Protein AF-A0A7C9E1D2-F1 (afdb_monomer)

Sequence (112 aa):
LTSQRSMG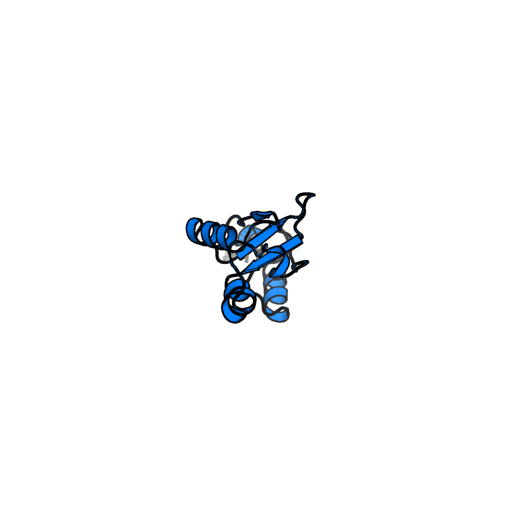LTGERTVKRLRLCRALTVPETTSVYDACRRMAARKADALLLTDSNALLCGILTDKDIATRVVARELNLEETPVSKVMTRNPVFVLSDTPAVEALQKMVQGKFRH

Radius of gyration: 18.61 Å; Cα contacts (8 Å, |Δi|>4): 146; chains: 1; bounding box: 28×26×72 Å

Nearest PDB structures (foldseek):
  2yzi-assembly1_A  TM=9.310E-01  e=6.088E-08  Pyrococcus horikoshii
  3fhm-assembly2_C  TM=8.654E-01  e=1.339E-07  Agrobacterium fabrum str. C58
  3fhm-assembly1_D  TM=8.887E-01  e=3.358E-07  Agrobacterium fabrum str. C58
  1pvm-assembly1_A  TM=9.175E-01  e=1.334E-06  Thermoplasma acidophilum DSM 1728
  1xkf-assembly1_B-2  TM=8.043E-01  e=1.244E-05  Mycobacterium tuberculosis

InterPro domains:
  IPR000644 CBS domain [PF00571] (23-69)
  IPR000644 CBS domain [PF00571] (81-111)
  IPR000644 CBS domain [PS51371] (15-78)
  IPR046342 CBS domain superfamily [G3DSA:3.10.580.10] (10-112)
  IPR046342 CBS domain superfamily [SSF54631] (12-112)
  IPR051462 CBS domain-containing protein [PTHR48108] (13-112)

Mean predicted aligned error: 6.12 Å

Foldseek 3Di:
DDPPPPPPPPPQCFQLNVPDDDAAEDEQQAFQQVVVVVCVVVVHQKYFYAYPVRDGFFMDGPVLCVVVDVVVVHDRRRDGNNNRTDTPDDDDDRRHGVVVVVVCCVVVVHDD

pLDDT: mean 91.5, std 14.79, range [39.41, 98.88]

Organism: Opuntia streptacantha (NCBI:txid393608)

Solvent-accessible surface area (backbone atoms only — not comparable to full-atom values): 6672 Å² total; per-residue (Å²): 137,83,85,76,75,74,79,68,74,80,69,74,59,24,42,63,76,67,73,72,76,84,81,47,72,47,56,33,75,40,26,40,45,59,50,52,52,52,26,62,78,67,76,43,66,54,34,41,21,20,49,98,84,70,43,84,44,27,35,40,38,58,66,38,44,50,66,56,29,61,75,61,71,54,58,42,75,79,39,33,38,65,80,52,38,47,65,70,62,86,81,79,56,56,78,39,48,35,66,58,55,49,49,52,29,63,74,69,73,50,91,122

Structure (mmCIF, N/CA/C/O backbone):
data_AF-A0A7C9E1D2-F1
#
_entry.id   AF-A0A7C9E1D2-F1
#
loop_
_atom_site.group_PDB
_atom_site.id
_atom_site.type_symbol
_atom_site.label_atom_id
_atom_site.label_alt_id
_atom_site.label_comp_id
_atom_site.label_asym_id
_atom_site.label_entity_id
_atom_site.label_seq_id
_atom_site.pdbx_PDB_ins_code
_atom_site.Cartn_x
_atom_site.Cartn_y
_atom_site.Cartn_z
_atom_site.occupancy
_atom_site.B_iso_or_equiv
_atom_site.auth_seq_id
_atom_site.auth_comp_id
_atom_site.auth_asym_id
_atom_site.auth_atom_id
_atom_site.pdbx_PDB_model_num
ATOM 1 N N . LEU A 1 1 ? 12.066 3.070 -56.957 1.00 43.72 1 LEU A N 1
ATOM 2 C CA . LEU A 1 1 ? 12.432 3.996 -55.862 1.00 43.72 1 LEU A CA 1
ATOM 3 C C . LEU A 1 1 ? 11.785 3.475 -54.590 1.00 43.72 1 LEU A C 1
ATOM 5 O O . LEU A 1 1 ? 10.568 3.461 -54.472 1.00 43.72 1 LEU A O 1
ATOM 9 N N . THR A 1 2 ? 12.612 2.863 -53.756 1.00 39.41 2 THR A N 1
ATOM 10 C CA . THR A 1 2 ? 12.270 2.002 -52.622 1.00 39.41 2 THR A CA 1
ATOM 11 C C . THR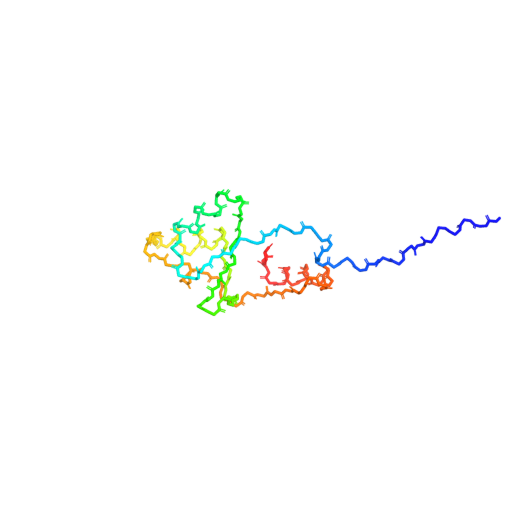 A 1 2 ? 11.561 2.756 -51.501 1.00 39.41 2 THR A C 1
ATOM 13 O O . THR A 1 2 ? 12.056 3.766 -51.010 1.00 39.41 2 THR A O 1
ATOM 16 N N . SER A 1 3 ? 10.423 2.211 -51.067 1.00 49.97 3 SER A N 1
ATOM 17 C CA . SER A 1 3 ? 9.753 2.570 -49.818 1.00 49.97 3 SER A CA 1
ATOM 18 C C . SER A 1 3 ? 10.642 2.162 -48.642 1.00 49.97 3 SER A C 1
ATOM 20 O O . SER A 1 3 ? 10.633 1.013 -48.206 1.00 49.97 3 SER A O 1
ATOM 22 N N . GLN A 1 4 ? 11.437 3.099 -48.130 1.00 45.09 4 GLN A N 1
ATOM 23 C CA . GLN A 1 4 ? 11.981 2.982 -46.785 1.00 45.09 4 GLN A CA 1
ATOM 24 C C . GLN A 1 4 ? 10.898 3.433 -45.808 1.00 45.09 4 GLN A C 1
ATOM 26 O O . GLN A 1 4 ? 10.819 4.594 -45.415 1.00 45.09 4 GLN A O 1
ATOM 31 N N . ARG A 1 5 ? 10.046 2.486 -45.401 1.00 46.09 5 ARG A N 1
ATOM 32 C CA . ARG A 1 5 ? 9.414 2.567 -44.085 1.00 46.09 5 ARG A CA 1
ATOM 33 C C . ARG A 1 5 ? 10.558 2.591 -43.080 1.00 46.09 5 ARG A C 1
ATOM 35 O O . ARG A 1 5 ? 11.208 1.571 -42.864 1.00 46.09 5 ARG A O 1
ATOM 42 N N . SER A 1 6 ? 10.832 3.758 -42.508 1.00 47.16 6 SER A N 1
ATOM 43 C CA . SER A 1 6 ? 11.662 3.846 -41.321 1.00 47.16 6 SER A CA 1
ATOM 44 C C . SER A 1 6 ? 11.011 2.955 -40.265 1.00 47.16 6 SER A C 1
ATOM 46 O O . SER A 1 6 ? 9.927 3.239 -39.753 1.00 47.16 6 SER A O 1
ATOM 48 N N . MET A 1 7 ? 11.644 1.819 -39.971 1.00 49.44 7 MET A N 1
ATOM 49 C CA . MET A 1 7 ? 11.475 1.171 -38.681 1.00 49.44 7 MET A CA 1
ATOM 50 C C . MET A 1 7 ? 11.944 2.205 -37.668 1.00 49.44 7 MET A C 1
ATOM 52 O O . MET A 1 7 ? 13.139 2.340 -37.413 1.00 49.44 7 MET A O 1
ATOM 56 N N . GLY A 1 8 ? 11.006 3.018 -37.181 1.00 43.75 8 GLY A N 1
ATOM 57 C CA . GLY A 1 8 ? 11.251 3.872 -36.040 1.00 43.75 8 GLY A CA 1
ATOM 58 C C . GLY A 1 8 ? 11.831 2.976 -34.964 1.00 43.75 8 GLY A C 1
ATOM 59 O O . GLY A 1 8 ? 11.178 2.015 -34.556 1.00 43.75 8 GLY A O 1
ATOM 60 N N . LEU A 1 9 ? 13.078 3.258 -34.582 1.00 50.50 9 LEU A N 1
ATOM 61 C CA . LEU A 1 9 ? 13.697 2.771 -33.359 1.00 50.50 9 LEU A CA 1
ATOM 62 C C . LEU A 1 9 ? 12.593 2.699 -32.309 1.00 50.50 9 LEU A C 1
ATOM 64 O O . LEU A 1 9 ? 11.971 3.722 -32.016 1.00 50.50 9 LEU A O 1
ATOM 68 N N . THR A 1 10 ? 12.271 1.495 -31.838 1.00 56.56 10 THR A N 1
ATOM 69 C CA . THR A 1 10 ? 11.275 1.263 -30.793 1.00 56.56 10 THR A CA 1
ATOM 70 C C . THR A 1 10 ? 11.739 2.018 -29.558 1.00 56.56 10 THR A C 1
ATOM 72 O O . THR A 1 10 ? 12.489 1.482 -28.750 1.00 56.56 10 THR A O 1
ATOM 75 N N . GLY A 1 11 ? 11.378 3.300 -29.467 1.00 59.44 11 GLY A N 1
ATOM 76 C CA . GLY A 1 11 ? 11.802 4.177 -28.392 1.00 59.44 11 GLY A CA 1
ATOM 77 C C . GLY A 1 11 ? 11.332 3.548 -27.100 1.00 59.44 11 GLY A C 1
ATOM 78 O O . GLY A 1 11 ? 10.122 3.403 -26.906 1.00 59.44 11 GLY A O 1
ATOM 79 N N . GLU A 1 12 ? 12.291 3.122 -26.285 1.00 70.50 12 GLU A N 1
ATOM 80 C CA . GLU A 1 12 ? 12.073 2.286 -25.116 1.00 70.50 12 GLU A CA 1
ATOM 81 C C . GLU A 1 12 ? 10.890 2.830 -24.306 1.00 70.50 12 GLU A C 1
ATOM 83 O O . GLU A 1 12 ? 10.840 4.003 -23.915 1.00 70.50 12 GLU A O 1
ATOM 88 N N . ARG A 1 13 ? 9.832 2.022 -24.177 1.00 90.06 13 ARG A N 1
ATOM 89 C CA . ARG A 1 13 ? 8.620 2.462 -23.488 1.00 90.06 13 ARG A CA 1
ATOM 90 C C . ARG A 1 13 ? 8.933 2.470 -21.999 1.00 90.06 13 ARG A C 1
ATOM 92 O O . ARG A 1 13 ? 9.002 1.411 -21.392 1.00 90.06 13 ARG A O 1
ATOM 99 N N . THR A 1 14 ? 9.128 3.651 -21.424 1.00 95.69 14 THR A N 1
ATOM 100 C CA . THR A 1 14 ? 9.378 3.819 -19.986 1.00 95.69 14 THR A CA 1
ATOM 101 C C . THR A 1 14 ? 8.082 3.817 -19.176 1.00 95.69 14 THR A C 1
ATOM 103 O O . THR A 1 14 ? 6.986 3.988 -19.727 1.00 95.69 14 THR A O 1
ATOM 106 N N . VAL A 1 15 ? 8.198 3.673 -17.854 1.00 95.06 15 VAL A N 1
ATOM 107 C CA . VAL A 1 15 ? 7.070 3.703 -16.905 1.00 95.06 15 VAL A CA 1
ATOM 108 C C . VAL A 1 15 ? 6.218 4.972 -17.063 1.00 95.06 15 VAL A C 1
ATOM 110 O O . VAL A 1 15 ? 4.989 4.897 -17.110 1.00 95.06 15 VAL A O 1
ATOM 113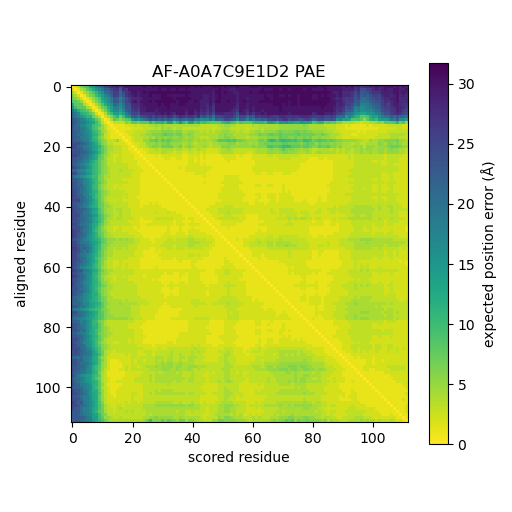 N N . LYS A 1 16 ? 6.837 6.144 -17.267 1.00 93.31 16 LYS A N 1
ATOM 114 C CA . LYS A 1 16 ? 6.136 7.426 -17.487 1.00 93.31 16 LYS A CA 1
ATOM 115 C C . LYS A 1 16 ? 5.180 7.388 -18.686 1.00 93.31 16 LYS A C 1
ATOM 117 O O . LYS A 1 16 ? 4.179 8.102 -18.699 1.00 93.31 16 LYS A O 1
ATOM 122 N N . ARG A 1 17 ? 5.447 6.546 -19.694 1.00 93.25 17 ARG A N 1
ATOM 123 C CA . ARG A 1 17 ? 4.607 6.390 -20.900 1.00 93.25 17 ARG A CA 1
ATOM 124 C C . ARG A 1 17 ? 3.428 5.424 -20.708 1.00 93.25 17 ARG A C 1
ATOM 126 O O . ARG A 1 17 ? 2.678 5.190 -21.658 1.00 93.25 17 ARG A O 1
ATOM 133 N N . LEU A 1 18 ? 3.242 4.864 -19.510 1.00 91.19 18 LEU A N 1
ATOM 134 C CA . LEU A 1 18 ? 2.122 3.972 -19.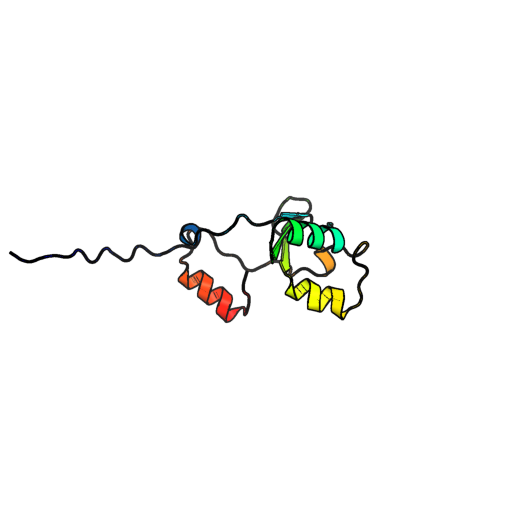182 1.00 91.19 18 LEU A CA 1
ATOM 135 C C . LEU A 1 18 ? 0.853 4.713 -18.736 1.00 91.19 18 LEU A C 1
ATOM 137 O O . LEU A 1 18 ? -0.169 4.066 -18.547 1.00 91.19 18 LEU A O 1
ATOM 141 N N . ARG A 1 19 ? 0.889 6.053 -18.627 1.00 88.00 19 ARG A N 1
ATOM 142 C CA . ARG A 1 19 ? -0.251 6.885 -18.186 1.00 88.00 19 ARG A CA 1
ATOM 143 C C . ARG A 1 19 ? -0.823 6.415 -16.840 1.00 88.00 19 ARG A C 1
ATOM 145 O O . ARG A 1 19 ? -2.026 6.225 -16.698 1.00 88.00 19 ARG A O 1
ATOM 152 N N . LEU A 1 20 ? 0.065 6.219 -15.868 1.00 87.06 20 LEU A N 1
ATOM 153 C CA . LEU A 1 20 ? -0.305 5.795 -14.521 1.00 87.06 20 LEU A CA 1
ATOM 154 C C . LEU A 1 20 ? -1.198 6.836 -13.836 1.00 87.06 20 LEU A C 1
ATOM 156 O O . LEU A 1 20 ? -1.017 8.045 -14.008 1.00 87.06 20 LEU A O 1
ATOM 160 N N . CYS A 1 21 ? -2.143 6.357 -13.032 1.00 85.88 21 CYS A N 1
ATOM 161 C CA . CYS A 1 21 ? -2.955 7.211 -12.180 1.00 85.88 21 CYS A CA 1
ATOM 162 C C . CYS A 1 21 ? -2.095 7.858 -11.089 1.00 85.88 21 CYS A C 1
ATOM 164 O O . CYS A 1 21 ? -1.088 7.306 -10.645 1.00 85.88 21 CYS A O 1
ATOM 166 N N . ARG A 1 22 ? -2.518 9.037 -10.626 1.00 89.56 22 ARG A N 1
ATOM 167 C CA . ARG A 1 22 ? -1.893 9.668 -9.464 1.00 89.56 22 ARG A CA 1
ATOM 168 C C . ARG A 1 22 ? -2.099 8.767 -8.248 1.00 89.56 22 ARG A C 1
ATOM 170 O O . ARG A 1 22 ? -3.239 8.458 -7.911 1.00 89.56 22 ARG A O 1
ATOM 177 N N . ALA A 1 23 ? -1.004 8.397 -7.594 1.00 92.19 23 ALA A N 1
ATOM 178 C CA . ALA A 1 23 ? -1.058 7.609 -6.375 1.00 92.19 23 ALA A CA 1
ATOM 179 C C . ALA A 1 23 ? -1.823 8.352 -5.270 1.00 92.19 23 ALA A C 1
ATOM 181 O O . ALA A 1 23 ? -1.688 9.570 -5.105 1.00 92.19 23 ALA A O 1
ATOM 182 N N . LEU A 1 24 ? -2.630 7.605 -4.518 1.00 97.19 24 LEU A N 1
ATOM 183 C CA . LEU A 1 24 ? -3.256 8.090 -3.299 1.00 97.19 24 LEU A CA 1
ATOM 184 C C . LEU A 1 24 ? -2.277 7.894 -2.139 1.00 97.19 24 LEU A C 1
ATOM 186 O O . LEU A 1 24 ? -1.830 6.776 -1.892 1.00 97.19 24 LEU A O 1
ATOM 190 N N . THR A 1 25 ? -1.962 8.981 -1.438 1.00 97.88 25 THR A N 1
ATOM 191 C CA . THR A 1 25 ? -0.985 8.983 -0.343 1.00 97.88 25 THR A CA 1
ATOM 192 C C . THR A 1 25 ? -1.644 9.378 0.972 1.00 97.88 25 THR A C 1
ATOM 194 O O . THR A 1 25 ? -2.457 10.308 0.995 1.00 97.88 25 THR A O 1
ATOM 197 N N . VAL A 1 26 ? -1.293 8.701 2.067 1.00 98.44 26 VAL A N 1
ATOM 198 C CA . VAL A 1 26 ? -1.734 9.044 3.430 1.00 98.44 26 VAL A CA 1
ATOM 199 C C . VAL A 1 26 ? -0.591 8.867 4.447 1.00 98.44 26 VAL A C 1
ATOM 201 O O . VAL A 1 26 ? 0.327 8.091 4.188 1.00 98.44 26 VAL A O 1
ATOM 204 N N . PRO A 1 27 ? -0.622 9.543 5.611 1.00 98.62 27 PRO A N 1
ATOM 205 C CA . PRO A 1 27 ? 0.329 9.278 6.693 1.00 98.62 27 PRO A CA 1
ATOM 206 C C . PRO A 1 27 ? 0.237 7.835 7.206 1.00 98.62 27 PRO A C 1
ATOM 208 O O . PRO A 1 27 ? -0.860 7.277 7.282 1.00 98.62 27 PRO A O 1
ATOM 211 N N . GLU A 1 28 ? 1.354 7.248 7.638 1.00 98.56 28 GLU A N 1
ATOM 212 C CA . GLU A 1 28 ? 1.399 5.867 8.153 1.00 98.56 28 GLU A CA 1
ATOM 213 C C . GLU A 1 28 ? 0.606 5.658 9.463 1.00 98.56 28 GLU A C 1
ATOM 215 O O . GLU A 1 28 ? 0.307 4.528 9.861 1.00 98.56 28 GLU A O 1
ATOM 220 N N . THR A 1 29 ? 0.241 6.754 10.129 1.00 98.62 29 THR A N 1
ATOM 221 C CA . THR A 1 29 ? -0.594 6.792 11.337 1.00 98.62 29 THR A CA 1
ATOM 222 C C . THR A 1 29 ? -2.096 6.791 11.043 1.00 98.62 29 THR A C 1
ATOM 224 O O . THR A 1 29 ? -2.886 6.680 11.975 1.00 98.62 29 THR A O 1
ATOM 227 N N . THR A 1 30 ? -2.508 6.898 9.773 1.00 98.75 30 THR A N 1
ATOM 228 C CA . THR A 1 30 ? -3.926 6.850 9.370 1.00 98.75 30 THR A CA 1
ATOM 229 C C . THR A 1 30 ? -4.557 5.533 9.826 1.00 98.75 30 THR A C 1
ATOM 231 O O . THR A 1 30 ? -3.933 4.482 9.680 1.00 98.75 30 THR A O 1
ATOM 234 N N . SER A 1 31 ? -5.783 5.564 10.353 1.00 98.88 31 SER A N 1
ATOM 235 C CA . SER A 1 31 ? -6.508 4.337 10.703 1.00 98.88 31 SER A CA 1
ATOM 236 C C . SER A 1 31 ? -6.821 3.512 9.455 1.00 98.88 31 SER A C 1
ATOM 238 O O . SER A 1 31 ? -6.963 4.047 8.348 1.00 98.88 31 SER A O 1
ATOM 240 N N . VAL A 1 32 ? -6.958 2.196 9.613 1.00 98.81 32 VAL A N 1
ATOM 241 C CA . VAL A 1 32 ? -7.386 1.333 8.504 1.00 98.81 32 VAL A CA 1
ATOM 242 C C . VAL A 1 32 ? -8.765 1.760 7.987 1.00 98.81 32 VAL A C 1
ATOM 244 O O . VAL A 1 32 ? -8.978 1.793 6.776 1.00 98.81 32 VAL A O 1
ATOM 247 N N . TYR A 1 33 ? -9.675 2.164 8.874 1.00 98.75 33 TYR A N 1
ATOM 248 C CA . TYR A 1 33 ? -10.992 2.682 8.507 1.00 98.75 33 TYR A CA 1
ATOM 249 C C . TYR A 1 33 ? -10.910 3.873 7.538 1.00 98.75 33 TYR A C 1
ATOM 251 O O . TYR A 1 33 ? -11.489 3.840 6.446 1.00 98.75 33 TYR A O 1
ATOM 259 N N . ASP A 1 34 ? -10.150 4.914 7.891 1.00 98.75 34 ASP A N 1
ATOM 260 C CA . ASP A 1 34 ? -10.020 6.102 7.042 1.00 98.75 34 ASP A CA 1
ATOM 261 C C . ASP A 1 34 ? -9.266 5.808 5.747 1.00 98.75 34 ASP A C 1
ATOM 263 O O . ASP A 1 34 ? -9.598 6.362 4.693 1.00 98.75 34 ASP A O 1
ATOM 267 N N . ALA A 1 35 ? -8.282 4.911 5.795 1.00 98.56 35 ALA A N 1
ATOM 268 C CA . ALA A 1 35 ? -7.587 4.425 4.613 1.00 98.56 35 ALA A CA 1
ATOM 269 C C . ALA A 1 35 ? -8.564 3.765 3.625 1.00 98.56 35 ALA A C 1
ATOM 271 O O . ALA A 1 35 ? -8.640 4.190 2.469 1.00 98.56 35 ALA A O 1
ATOM 272 N N . CYS A 1 36 ? -9.386 2.817 4.087 1.00 98.50 36 CYS A N 1
ATOM 273 C CA . CYS A 1 36 ? -10.412 2.158 3.276 1.00 98.50 36 CYS A CA 1
ATOM 274 C C . CYS A 1 36 ? -11.431 3.153 2.706 1.00 98.50 36 CYS A C 1
ATOM 276 O O . CYS A 1 36 ? -11.759 3.091 1.519 1.00 98.50 36 CYS A O 1
ATOM 278 N N . ARG A 1 37 ? -11.896 4.121 3.506 1.00 98.50 37 ARG A N 1
ATOM 279 C CA . ARG A 1 37 ? -12.810 5.172 3.025 1.00 98.50 37 ARG A CA 1
ATOM 280 C C . ARG A 1 37 ? -12.195 6.011 1.910 1.00 98.50 37 ARG A C 1
ATOM 282 O O . ARG A 1 37 ? -12.866 6.297 0.918 1.00 98.50 37 ARG A O 1
ATOM 289 N N . ARG A 1 38 ? -10.925 6.402 2.046 1.00 98.31 38 ARG A N 1
ATOM 290 C CA . ARG A 1 38 ? -10.211 7.178 1.018 1.00 98.31 38 ARG A CA 1
ATOM 291 C C . ARG A 1 38 ? -9.977 6.355 -0.249 1.00 98.31 38 ARG A C 1
ATOM 293 O O . ARG A 1 38 ? -10.170 6.894 -1.339 1.00 98.31 38 ARG A O 1
ATOM 300 N N . MET A 1 39 ? -9.623 5.075 -0.116 1.00 97.75 39 MET A N 1
ATOM 301 C CA . MET A 1 39 ? -9.507 4.137 -1.241 1.00 97.75 39 MET A CA 1
ATOM 302 C C . MET A 1 39 ? -10.825 4.036 -2.011 1.00 97.75 39 MET A C 1
ATOM 304 O O . MET A 1 39 ? -10.846 4.284 -3.216 1.00 97.75 39 MET A O 1
ATOM 308 N N . ALA A 1 40 ? -11.939 3.796 -1.313 1.00 97.94 40 ALA A N 1
ATOM 309 C CA . ALA A 1 40 ? -13.266 3.710 -1.920 1.00 97.94 40 ALA A CA 1
ATOM 310 C C . ALA A 1 40 ? -13.662 5.011 -2.638 1.00 97.94 40 ALA A C 1
ATOM 312 O O . ALA A 1 40 ? -14.048 4.987 -3.807 1.00 97.94 40 ALA A O 1
ATOM 313 N N . ALA A 1 41 ? -13.493 6.164 -1.981 1.00 97.62 41 ALA A N 1
ATOM 314 C CA . ALA A 1 41 ? -13.835 7.467 -2.552 1.00 97.62 41 ALA A CA 1
ATOM 315 C C . ALA A 1 41 ? -13.019 7.810 -3.811 1.00 97.62 41 ALA A C 1
ATOM 317 O O . ALA A 1 41 ? -13.506 8.506 -4.702 1.00 97.62 41 ALA A O 1
ATOM 318 N N . ARG A 1 42 ? -11.772 7.333 -3.895 1.00 96.12 42 ARG A N 1
ATOM 319 C CA . ARG A 1 42 ? -10.875 7.570 -5.036 1.00 96.12 42 ARG A CA 1
ATOM 320 C C . ARG A 1 42 ? -10.848 6.428 -6.047 1.00 96.12 42 ARG A C 1
ATOM 322 O O . ARG A 1 42 ? -10.141 6.563 -7.042 1.00 96.12 42 ARG A O 1
ATOM 329 N N . LYS A 1 43 ? -11.613 5.353 -5.820 1.00 95.25 43 LYS A N 1
ATOM 330 C CA . LYS A 1 43 ? -11.570 4.111 -6.611 1.00 95.25 43 LYS A CA 1
ATOM 331 C C . LYS A 1 43 ? -10.135 3.578 -6.750 1.00 95.25 43 LYS A C 1
ATOM 333 O O . LYS A 1 43 ? -9.725 3.179 -7.834 1.00 95.25 43 LYS A O 1
ATOM 338 N N . ALA A 1 44 ? -9.373 3.650 -5.660 1.00 95.94 44 ALA A N 1
ATOM 339 C CA . ALA A 1 44 ? -7.995 3.186 -5.588 1.00 95.94 44 ALA A CA 1
ATOM 340 C C . ALA A 1 44 ? -7.933 1.811 -4.915 1.00 95.94 44 ALA A C 1
ATOM 342 O O . ALA A 1 44 ? -8.640 1.559 -3.941 1.00 95.94 44 ALA A O 1
ATOM 343 N N . ASP A 1 45 ? -7.060 0.953 -5.420 1.00 95.44 45 ASP A N 1
ATOM 344 C CA . ASP A 1 45 ? -6.771 -0.399 -4.926 1.00 95.44 45 ASP A CA 1
ATOM 345 C C . ASP A 1 45 ? -5.485 -0.465 -4.082 1.00 95.44 45 ASP A C 1
ATOM 347 O O . ASP A 1 45 ? -5.283 -1.420 -3.328 1.00 95.44 45 ASP A O 1
ATOM 351 N N . ALA A 1 46 ? -4.667 0.592 -4.128 1.00 97.00 46 ALA A N 1
ATOM 352 C CA . ALA A 1 46 ? -3.470 0.755 -3.315 1.00 97.00 46 ALA A CA 1
ATOM 353 C C . ALA A 1 46 ? -3.308 2.174 -2.737 1.00 97.00 46 ALA A C 1
ATOM 355 O O . ALA A 1 46 ? -3.759 3.175 -3.304 1.00 97.00 46 ALA A O 1
ATOM 356 N N . LEU A 1 47 ? -2.607 2.246 -1.606 1.00 97.62 47 LEU A N 1
ATOM 357 C CA . LEU A 1 47 ? -2.206 3.459 -0.900 1.00 97.62 47 LEU A CA 1
ATOM 358 C C . LEU A 1 47 ? -0.697 3.497 -0.719 1.00 97.62 47 LEU A C 1
ATOM 360 O O . LEU A 1 47 ? -0.112 2.531 -0.231 1.00 97.62 47 LEU A O 1
ATOM 364 N N . LEU A 1 48 ? -0.091 4.645 -1.009 1.00 98.12 48 LEU A N 1
ATOM 365 C CA . LEU A 1 48 ? 1.269 4.948 -0.580 1.00 98.12 48 LEU A CA 1
ATOM 366 C C . LEU A 1 48 ? 1.239 5.580 0.812 1.00 98.12 48 LEU A C 1
ATOM 368 O O . LEU A 1 48 ? 0.419 6.453 1.098 1.00 98.12 48 LEU A O 1
ATOM 372 N N . LEU A 1 49 ? 2.138 5.135 1.678 1.00 98.50 49 LEU A N 1
ATOM 373 C CA . LEU A 1 49 ? 2.206 5.562 3.068 1.00 98.50 49 LEU A CA 1
ATOM 374 C C . LEU A 1 49 ? 3.470 6.370 3.301 1.00 98.50 49 LEU A C 1
ATOM 376 O O . LEU A 1 49 ? 4.550 5.964 2.866 1.00 98.50 49 LEU A O 1
ATOM 380 N N . THR A 1 50 ? 3.323 7.508 3.974 1.00 98.31 50 THR A N 1
ATOM 381 C CA . THR A 1 50 ? 4.445 8.386 4.316 1.00 98.31 50 THR A CA 1
ATOM 382 C C . THR A 1 50 ? 4.675 8.467 5.815 1.00 98.31 50 THR A C 1
ATOM 384 O O . THR A 1 50 ? 3.715 8.518 6.589 1.00 98.31 50 THR A O 1
ATOM 387 N N . ASP A 1 51 ? 5.943 8.521 6.211 1.00 97.81 51 ASP A N 1
ATOM 388 C CA . ASP A 1 51 ? 6.361 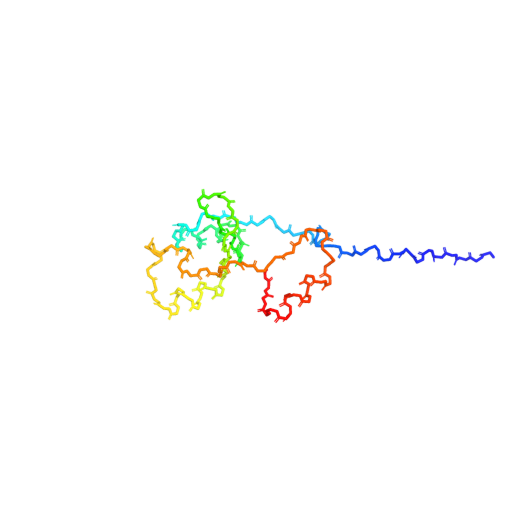8.738 7.596 1.00 97.81 51 ASP A CA 1
ATOM 389 C C . ASP A 1 51 ? 6.226 10.217 8.021 1.00 97.81 51 ASP A C 1
A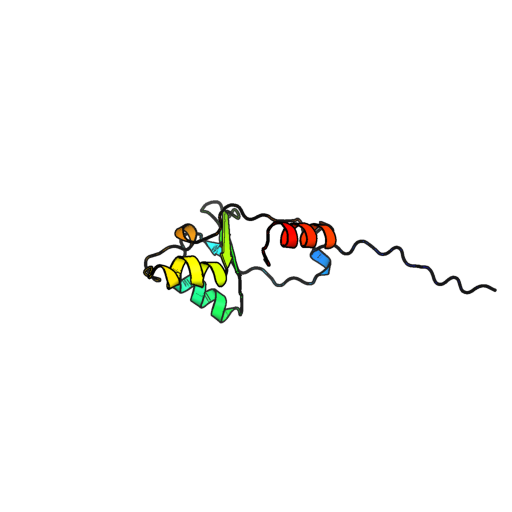TOM 391 O O . ASP A 1 51 ? 5.718 11.068 7.280 1.00 97.81 51 ASP A O 1
ATOM 395 N N . SER A 1 52 ? 6.696 10.540 9.229 1.00 97.06 52 SER A N 1
ATOM 396 C CA . SER A 1 52 ? 6.707 11.909 9.765 1.00 97.06 52 SER A CA 1
ATOM 397 C C . SER A 1 52 ? 7.590 12.887 8.980 1.00 97.06 52 SER A C 1
ATOM 399 O O . SER A 1 52 ? 7.406 14.094 9.105 1.00 97.06 52 SER A O 1
ATOM 401 N N . ASN A 1 53 ? 8.529 12.386 8.174 1.00 97.56 53 ASN A N 1
ATOM 402 C CA . ASN A 1 53 ? 9.411 13.179 7.316 1.00 97.56 53 ASN A CA 1
ATOM 403 C C . ASN A 1 53 ? 8.850 13.329 5.891 1.00 97.56 53 ASN A C 1
ATOM 405 O O . ASN A 1 53 ? 9.546 13.826 5.007 1.00 97.56 53 ASN A O 1
ATOM 409 N N . ALA A 1 54 ? 7.605 12.893 5.661 1.00 95.31 54 ALA A N 1
ATOM 410 C CA . ALA A 1 54 ? 6.954 12.839 4.355 1.00 95.31 54 ALA A CA 1
ATOM 411 C C . ALA A 1 54 ? 7.666 11.932 3.330 1.00 95.31 54 ALA A C 1
ATOM 413 O O . ALA A 1 54 ? 7.470 12.084 2.120 1.00 95.31 54 ALA A O 1
ATOM 414 N N . LEU A 1 55 ? 8.461 10.964 3.794 1.00 96.75 55 LEU A N 1
ATOM 415 C CA . LEU A 1 55 ? 9.126 9.980 2.943 1.00 96.75 55 LEU A CA 1
ATOM 416 C C . LEU A 1 55 ? 8.255 8.737 2.773 1.00 96.75 55 LEU A C 1
ATOM 418 O O . LEU A 1 55 ? 7.560 8.322 3.698 1.00 96.75 55 LEU A O 1
ATOM 422 N N . LEU A 1 56 ? 8.304 8.124 1.585 1.00 97.00 56 LEU A N 1
ATOM 423 C CA . LEU A 1 56 ? 7.612 6.865 1.304 1.00 97.00 56 LEU A CA 1
ATOM 424 C C . LEU A 1 56 ? 8.155 5.757 2.217 1.00 97.00 56 LEU A C 1
ATOM 426 O O . LEU A 1 56 ? 9.304 5.346 2.072 1.00 97.00 56 LEU A O 1
ATOM 430 N N . CYS A 1 57 ? 7.317 5.242 3.114 1.00 97.94 57 CYS A N 1
ATOM 431 C CA . CYS A 1 57 ? 7.694 4.203 4.074 1.00 97.94 57 CYS A CA 1
ATOM 432 C C . CYS A 1 57 ? 6.948 2.876 3.861 1.00 97.94 57 CYS A C 1
ATOM 434 O O . CYS A 1 57 ? 7.385 1.826 4.348 1.00 97.94 57 CYS A O 1
ATOM 436 N N . GLY A 1 58 ? 5.842 2.887 3.110 1.00 98.31 58 GLY A N 1
ATOM 437 C CA . GLY A 1 58 ? 5.043 1.688 2.899 1.00 98.31 58 GLY A CA 1
ATOM 438 C C . GLY A 1 58 ? 4.022 1.773 1.775 1.00 98.31 58 GLY A C 1
ATOM 439 O O . GLY A 1 58 ? 3.741 2.838 1.227 1.00 98.31 58 GLY A O 1
ATOM 440 N N . ILE A 1 59 ? 3.447 0.614 1.467 1.00 98.50 59 ILE A N 1
ATOM 441 C CA . ILE A 1 59 ? 2.283 0.457 0.597 1.00 98.50 59 ILE A CA 1
ATOM 442 C C . ILE A 1 59 ? 1.234 -0.412 1.296 1.00 98.50 59 ILE A C 1
ATOM 444 O O . ILE A 1 59 ? 1.576 -1.377 1.986 1.00 98.50 59 ILE A O 1
ATOM 448 N N . LEU A 1 60 ? -0.041 -0.074 1.122 1.00 98.50 60 LEU A N 1
ATOM 449 C CA . LEU A 1 60 ? -1.174 -0.881 1.570 1.00 98.50 60 LEU A CA 1
ATOM 450 C C . LEU A 1 60 ? -2.094 -1.169 0.387 1.00 98.50 60 LEU A C 1
ATOM 452 O O . LEU A 1 60 ? -2.452 -0.251 -0.344 1.00 98.50 60 LEU A O 1
ATOM 456 N N . THR A 1 61 ? -2.480 -2.430 0.217 1.00 97.88 61 THR A N 1
ATOM 457 C CA . THR A 1 61 ? -3.366 -2.890 -0.865 1.00 97.88 61 THR A CA 1
ATOM 458 C C . THR A 1 61 ? -4.641 -3.526 -0.317 1.00 97.88 61 THR A C 1
ATOM 460 O O . THR A 1 61 ? -4.706 -3.907 0.855 1.00 97.88 61 THR A O 1
ATOM 463 N N . ASP A 1 62 ? -5.650 -3.702 -1.167 1.00 96.81 62 ASP A N 1
ATOM 464 C CA . ASP A 1 62 ? -6.857 -4.484 -0.859 1.00 96.81 62 ASP A CA 1
ATOM 465 C C . ASP A 1 62 ? -6.550 -5.898 -0.319 1.00 96.81 62 ASP A C 1
ATOM 467 O O . ASP A 1 62 ? -7.174 -6.364 0.638 1.00 96.81 62 ASP A O 1
ATOM 471 N N . LYS A 1 63 ? -5.519 -6.560 -0.854 1.00 96.88 63 LYS A N 1
ATOM 472 C CA . LYS A 1 63 ? -5.022 -7.854 -0.380 1.00 96.88 63 LYS A CA 1
ATOM 473 C C . LYS A 1 63 ? -4.504 -7.769 1.052 1.00 96.88 63 LYS A C 1
ATOM 475 O O . LYS A 1 63 ? -4.744 -8.686 1.841 1.00 96.88 63 LYS A O 1
ATOM 480 N N . ASP A 1 64 ? -3.793 -6.701 1.400 1.00 97.94 64 ASP A N 1
ATOM 481 C CA . ASP A 1 64 ? -3.298 -6.507 2.765 1.00 97.94 64 ASP A CA 1
ATOM 482 C C . ASP A 1 64 ? -4.464 -6.280 3.732 1.00 97.94 64 ASP A C 1
ATOM 484 O O . ASP A 1 64 ? -4.482 -6.887 4.801 1.00 97.94 64 ASP A O 1
ATOM 488 N N . ILE A 1 65 ? -5.482 -5.508 3.332 1.00 98.31 65 ILE A N 1
ATOM 489 C CA . ILE A 1 65 ? -6.726 -5.356 4.102 1.00 98.31 65 ILE A CA 1
ATOM 490 C C . ILE A 1 65 ? -7.375 -6.726 4.345 1.00 98.31 65 ILE A C 1
ATOM 492 O O . ILE A 1 65 ? -7.626 -7.101 5.490 1.00 98.31 65 ILE A O 1
ATOM 496 N N . ALA A 1 66 ? -7.593 -7.514 3.292 1.00 98.25 66 ALA A N 1
ATOM 497 C CA . ALA A 1 66 ? -8.244 -8.816 3.414 1.00 98.25 66 ALA A CA 1
ATOM 498 C C . ALA A 1 66 ? -7.464 -9.775 4.332 1.00 98.25 66 ALA A C 1
ATOM 500 O O . ALA A 1 66 ? -8.037 -10.403 5.220 1.00 98.25 66 ALA A O 1
ATOM 501 N N . THR A 1 67 ? -6.146 -9.874 4.141 1.00 98.06 67 THR A N 1
ATOM 502 C CA . THR A 1 67 ? -5.319 -10.919 4.774 1.00 98.06 67 THR A CA 1
ATOM 503 C C . THR A 1 67 ? -4.707 -10.529 6.118 1.00 98.06 67 THR A C 1
ATOM 505 O O . THR A 1 67 ? -4.408 -11.408 6.928 1.00 98.06 67 THR A O 1
ATOM 508 N N . ARG A 1 68 ? -4.491 -9.236 6.375 1.00 98.38 68 ARG A N 1
ATOM 509 C CA . ARG A 1 68 ? -3.817 -8.744 7.590 1.00 98.38 68 ARG A CA 1
ATOM 510 C C . ARG A 1 68 ? -4.741 -7.970 8.521 1.00 98.38 68 ARG A C 1
ATOM 512 O O . ARG A 1 68 ? -4.368 -7.799 9.675 1.00 98.38 68 ARG A O 1
ATOM 519 N N . VAL A 1 69 ? -5.908 -7.528 8.048 1.00 98.50 69 VAL A N 1
ATOM 520 C CA . VAL A 1 69 ? -6.910 -6.828 8.867 1.00 98.50 69 VAL A CA 1
ATOM 521 C C . VAL A 1 69 ? -8.124 -7.721 9.080 1.00 98.50 69 VAL A C 1
ATOM 523 O O . VAL A 1 69 ? -8.347 -8.174 10.197 1.00 98.50 69 VAL A O 1
ATOM 526 N N . VAL A 1 70 ? -8.876 -8.016 8.013 1.00 98.50 70 VAL A N 1
ATOM 527 C CA . VAL A 1 70 ? -10.169 -8.717 8.105 1.00 98.50 70 VAL A CA 1
ATOM 528 C C . VAL A 1 70 ? -9.983 -10.144 8.607 1.00 98.50 70 VAL A C 1
ATOM 530 O O . VAL A 1 70 ? -10.593 -10.522 9.598 1.00 98.50 70 VAL A O 1
ATOM 533 N N . ALA A 1 71 ? -9.075 -10.911 7.996 1.00 98.56 71 ALA A N 1
ATOM 534 C CA . ALA A 1 71 ? -8.778 -12.283 8.419 1.00 98.56 71 ALA A CA 1
ATOM 535 C C . ALA A 1 71 ? -8.189 -12.393 9.840 1.00 98.56 71 ALA A C 1
ATOM 537 O O . ALA A 1 71 ? -8.042 -13.496 10.356 1.00 98.56 71 ALA A O 1
ATOM 538 N N . ARG A 1 72 ? -7.798 -11.267 10.447 1.00 98.25 72 ARG A N 1
ATOM 539 C CA . ARG A 1 72 ? -7.249 -11.190 11.806 1.00 98.25 72 ARG A CA 1
ATOM 540 C C . ARG A 1 72 ? -8.168 -10.457 12.781 1.00 98.25 72 ARG A C 1
ATOM 542 O O . ARG A 1 72 ? -7.750 -10.230 13.909 1.00 98.25 72 ARG A O 1
ATOM 549 N N . GLU A 1 73 ? -9.361 -10.062 12.335 1.00 98.25 73 GLU A N 1
ATOM 550 C CA . GLU A 1 73 ? -10.380 -9.39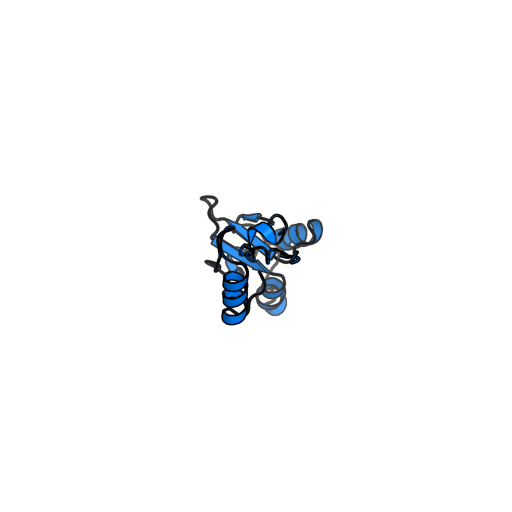6 13.153 1.00 98.25 73 GLU A CA 1
ATOM 551 C C . GLU A 1 73 ? -9.854 -8.143 13.879 1.00 98.25 73 GLU A C 1
ATOM 553 O O . GLU A 1 73 ? -10.216 -7.851 15.017 1.00 98.25 73 GLU A O 1
ATOM 558 N N . LEU A 1 74 ? -8.967 -7.386 13.221 1.00 98.56 74 LEU A N 1
ATOM 559 C CA . LEU A 1 74 ? -8.410 -6.169 13.812 1.00 98.56 74 LEU A CA 1
ATOM 560 C C . LEU A 1 74 ? -9.451 -5.044 13.853 1.00 98.56 74 LEU A C 1
ATOM 562 O O . LEU A 1 74 ? -10.199 -4.838 12.894 1.00 98.56 74 LEU A O 1
ATOM 566 N N . ASN A 1 75 ? -9.428 -4.249 14.926 1.00 98.56 75 ASN A N 1
ATOM 567 C CA . ASN A 1 75 ? -10.243 -3.043 15.033 1.00 98.56 75 ASN A CA 1
ATOM 568 C C . ASN A 1 75 ? -9.798 -2.007 13.982 1.00 98.56 75 ASN A C 1
ATOM 570 O O . ASN A 1 75 ? -8.670 -1.510 14.020 1.00 98.56 75 ASN A O 1
ATOM 574 N N . LEU A 1 76 ? -10.693 -1.684 13.046 1.00 98.38 76 LEU A N 1
ATOM 575 C CA . LEU A 1 76 ? -10.437 -0.790 11.912 1.00 98.38 76 LEU A CA 1
ATOM 576 C C . LEU A 1 76 ? -10.163 0.662 12.329 1.00 98.38 76 LEU A C 1
ATOM 578 O O . LEU A 1 76 ? -9.422 1.361 11.634 1.00 98.38 76 LEU A O 1
ATOM 582 N N . GLU A 1 77 ? -10.769 1.120 13.423 1.00 98.50 77 GLU A N 1
ATOM 583 C CA . GLU A 1 77 ? -10.673 2.506 13.890 1.00 98.50 77 GLU A CA 1
ATOM 584 C C . GLU A 1 77 ? -9.393 2.742 14.698 1.00 98.50 77 GLU A C 1
ATOM 586 O O . GLU A 1 77 ? -8.763 3.790 14.568 1.00 98.50 77 GLU A O 1
ATOM 591 N N . GLU A 1 78 ? -8.966 1.743 15.471 1.00 98.38 78 GLU A N 1
ATOM 592 C CA . GLU A 1 78 ? -7.798 1.836 16.356 1.00 98.38 78 GLU A CA 1
ATOM 593 C C . GLU A 1 78 ? -6.493 1.381 15.692 1.00 98.38 78 GLU A C 1
ATOM 595 O O . GLU A 1 78 ? -5.406 1.790 16.104 1.00 98.38 78 GLU A O 1
ATOM 600 N N . THR A 1 79 ? -6.566 0.526 14.667 1.00 98.75 79 THR A N 1
ATOM 601 C CA . THR A 1 79 ? -5.367 -0.001 14.003 1.00 98.75 79 THR A CA 1
ATOM 602 C C . THR A 1 79 ? -4.843 1.003 12.977 1.00 98.75 79 THR A C 1
ATOM 604 O O . THR A 1 79 ? -5.536 1.280 11.993 1.00 98.75 79 THR A O 1
ATOM 607 N N . PRO A 1 80 ? -3.607 1.517 13.118 1.00 98.69 80 PRO A N 1
ATOM 608 C CA . PRO A 1 80 ? -2.998 2.340 12.085 1.00 98.69 80 PRO A CA 1
ATOM 609 C C . PRO A 1 80 ? -2.482 1.474 10.930 1.00 98.69 80 PRO A C 1
ATOM 611 O O . PRO A 1 80 ? -1.989 0.357 11.123 1.00 98.69 80 PRO A O 1
ATOM 614 N N . VAL A 1 81 ? -2.511 2.019 9.716 1.00 98.69 81 VAL A N 1
ATOM 615 C CA . VAL A 1 81 ? -2.044 1.333 8.500 1.00 98.69 81 VAL A CA 1
ATOM 616 C C . VAL A 1 81 ? -0.580 0.893 8.578 1.00 98.69 81 VAL A C 1
ATOM 618 O O . VAL A 1 81 ? -0.232 -0.150 8.027 1.00 98.69 81 VAL A O 1
ATOM 621 N N . SER A 1 82 ? 0.269 1.591 9.340 1.00 98.56 82 SER A N 1
ATOM 622 C CA . SER A 1 82 ? 1.661 1.190 9.608 1.00 98.56 82 SER A CA 1
ATOM 623 C C . SER A 1 82 ? 1.823 -0.201 10.240 1.00 98.56 82 SER A C 1
ATOM 625 O O . SER A 1 82 ? 2.908 -0.789 10.155 1.00 98.56 82 SER A O 1
ATOM 627 N N . LYS A 1 83 ? 0.776 -0.752 10.870 1.00 98.44 83 LYS A N 1
ATOM 628 C CA . LYS A 1 83 ? 0.783 -2.103 11.463 1.00 98.44 83 LYS A CA 1
ATOM 629 C C . LYS A 1 83 ? 0.485 -3.210 10.457 1.00 98.44 83 LYS A C 1
ATOM 631 O O . LYS A 1 83 ? 0.831 -4.359 10.715 1.00 98.44 83 LYS A O 1
ATOM 636 N N . VAL A 1 84 ? -0.133 -2.878 9.325 1.00 98.50 84 VAL A N 1
ATOM 637 C CA . VAL A 1 84 ? -0.603 -3.857 8.330 1.00 98.50 84 VAL A CA 1
ATOM 638 C C . VAL A 1 84 ? -0.030 -3.632 6.929 1.00 98.50 84 VAL A C 1
ATOM 640 O O . VAL A 1 84 ? -0.145 -4.508 6.078 1.00 98.50 84 VAL A O 1
ATOM 643 N N . MET A 1 85 ? 0.660 -2.518 6.690 1.00 98.25 85 MET A N 1
ATOM 644 C CA . MET A 1 85 ? 1.313 -2.218 5.416 1.00 98.25 85 MET A CA 1
ATOM 645 C C . MET A 1 85 ? 2.470 -3.156 5.072 1.00 98.25 85 MET A C 1
ATOM 647 O O . MET A 1 85 ? 3.087 -3.784 5.934 1.00 98.25 85 MET A O 1
ATOM 651 N N . THR A 1 86 ? 2.827 -3.199 3.793 1.00 97.94 86 THR A N 1
ATOM 652 C CA . THR A 1 86 ? 4.137 -3.685 3.353 1.00 97.94 86 THR A CA 1
ATOM 653 C C . THR A 1 86 ? 5.144 -2.543 3.479 1.00 97.94 86 THR A C 1
ATOM 655 O O . THR A 1 86 ? 4.996 -1.508 2.832 1.00 97.94 86 THR A O 1
ATOM 658 N N . ARG A 1 87 ? 6.145 -2.713 4.351 1.00 97.69 87 ARG A N 1
ATOM 659 C CA . ARG A 1 87 ? 7.212 -1.723 4.580 1.00 97.69 87 ARG A CA 1
ATOM 660 C C . ARG A 1 87 ? 8.229 -1.743 3.444 1.00 97.69 87 ARG A C 1
ATOM 662 O O . ARG A 1 87 ? 8.472 -2.805 2.880 1.00 97.69 87 ARG A O 1
ATOM 669 N N . ASN A 1 88 ? 8.854 -0.595 3.183 1.00 94.62 88 ASN A N 1
ATOM 670 C CA . ASN A 1 88 ? 9.955 -0.444 2.221 1.00 94.62 88 ASN A CA 1
ATOM 671 C C . ASN A 1 88 ? 9.633 -1.073 0.846 1.00 94.62 88 ASN A C 1
ATOM 673 O O . ASN A 1 88 ? 10.308 -2.020 0.434 1.00 94.62 88 ASN A O 1
ATOM 677 N N . PRO A 1 89 ? 8.571 -0.610 0.157 1.00 94.50 89 PRO A N 1
ATOM 678 C CA . PRO A 1 89 ? 8.145 -1.206 -1.102 1.00 94.50 89 PRO A CA 1
ATOM 679 C C . PRO A 1 89 ? 9.246 -1.109 -2.161 1.00 94.50 89 PRO A C 1
ATOM 681 O O . PRO A 1 89 ? 9.961 -0.110 -2.24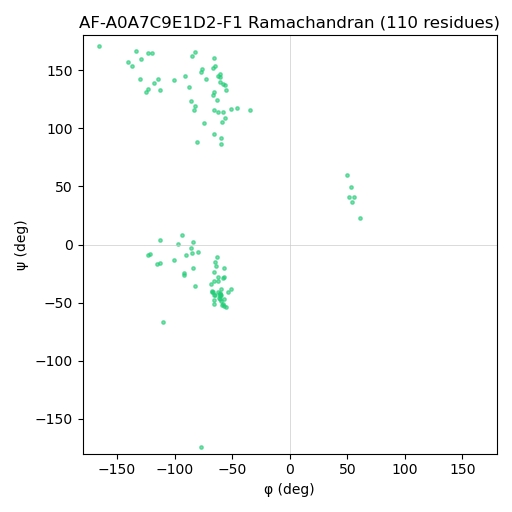9 1.00 94.50 89 PRO A O 1
ATOM 684 N N . VAL A 1 90 ? 9.348 -2.138 -3.003 1.00 95.00 90 VAL A N 1
ATOM 685 C CA . VAL A 1 90 ? 10.166 -2.069 -4.217 1.00 95.00 90 VAL A CA 1
ATOM 686 C C . VAL A 1 90 ? 9.539 -1.038 -5.148 1.00 95.00 90 VAL A C 1
ATOM 688 O O . VAL A 1 90 ? 8.341 -1.085 -5.408 1.00 95.00 90 VAL A O 1
ATOM 691 N N . PHE A 1 91 ? 10.351 -0.122 -5.668 1.00 94.00 91 PHE A N 1
ATOM 692 C CA . PHE A 1 91 ? 9.902 0.886 -6.619 1.00 94.00 91 PHE A CA 1
ATOM 693 C C . PHE A 1 91 ? 10.860 0.996 -7.806 1.00 94.00 91 PHE A C 1
ATOM 695 O O . PHE A 1 91 ? 11.981 0.480 -7.806 1.00 94.00 91 PHE A O 1
ATOM 702 N N . VAL A 1 92 ? 10.383 1.673 -8.843 1.00 94.88 92 VAL A N 1
ATOM 703 C CA . VAL A 1 92 ? 11.145 2.046 -10.035 1.00 94.88 92 VAL A CA 1
ATOM 704 C C . VAL A 1 92 ? 10.955 3.531 -10.298 1.00 94.88 92 VAL A C 1
ATOM 706 O O . VAL A 1 92 ? 9.994 4.141 -9.821 1.00 94.88 92 VAL A O 1
ATOM 709 N N . LEU A 1 93 ? 11.872 4.120 -11.054 1.00 94.56 93 LEU A N 1
ATOM 710 C CA . LEU A 1 93 ? 11.765 5.511 -11.459 1.00 94.56 93 LEU A CA 1
ATOM 711 C C . LEU A 1 93 ? 10.902 5.629 -12.719 1.00 94.56 93 LEU A C 1
ATOM 713 O O . LEU A 1 93 ? 10.642 4.667 -13.442 1.00 94.56 93 LEU A O 1
ATOM 717 N N . SER A 1 94 ? 10.418 6.840 -12.984 1.00 93.56 94 SER A N 1
ATOM 718 C CA . SER A 1 94 ? 9.513 7.083 -14.113 1.00 93.56 94 SER A CA 1
ATOM 719 C C . SER A 1 94 ? 10.177 6.869 -15.485 1.00 93.56 94 SER A C 1
ATOM 721 O O . SER A 1 94 ? 9.499 6.603 -16.479 1.00 93.56 94 SER A O 1
ATOM 72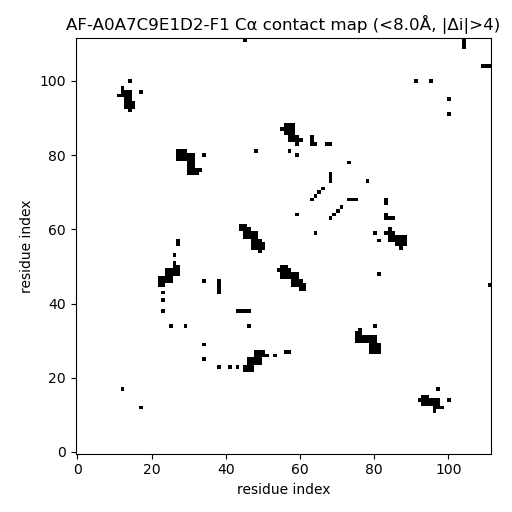3 N N . ASP A 1 95 ? 11.497 6.983 -15.546 1.00 94.94 95 ASP A N 1
ATOM 724 C CA . ASP A 1 95 ? 12.349 6.754 -16.710 1.00 94.94 95 ASP A CA 1
ATOM 725 C C . ASP A 1 95 ? 12.833 5.303 -16.833 1.00 94.94 95 ASP A C 1
ATOM 727 O O . ASP A 1 95 ? 13.325 4.935 -17.896 1.00 94.94 95 ASP A O 1
ATOM 731 N N . THR A 1 96 ? 12.614 4.454 -15.821 1.00 96.12 96 THR A N 1
ATOM 732 C CA . THR A 1 96 ? 12.895 3.017 -15.907 1.00 96.12 96 THR A CA 1
ATOM 733 C C . THR A 1 96 ? 12.144 2.391 -17.099 1.00 96.12 96 THR A C 1
ATOM 735 O O . THR A 1 96 ? 10.960 2.704 -17.316 1.00 96.12 96 THR A O 1
ATOM 738 N N . PRO A 1 97 ? 12.780 1.495 -17.882 1.00 96.25 97 PRO A N 1
ATOM 739 C CA . PRO A 1 97 ? 12.101 0.736 -18.928 1.00 96.25 97 PRO A CA 1
ATOM 740 C C . PRO A 1 97 ? 10.899 -0.039 -18.370 1.00 96.25 97 PRO A C 1
ATOM 742 O O . PRO A 1 97 ? 10.997 -0.730 -17.356 1.00 96.25 97 PRO A O 1
ATOM 745 N N . ALA A 1 98 ? 9.745 0.024 -19.039 1.00 95.75 98 ALA A N 1
ATOM 746 C CA . ALA A 1 98 ? 8.527 -0.640 -18.563 1.00 95.75 98 ALA A CA 1
ATOM 747 C C . ALA A 1 98 ? 8.681 -2.168 -18.477 1.00 95.75 98 ALA A C 1
ATOM 749 O O . ALA A 1 98 ? 8.029 -2.807 -17.655 1.00 95.75 98 ALA A O 1
ATOM 750 N N . VAL A 1 99 ? 9.553 -2.751 -19.304 1.00 95.62 99 VAL A N 1
ATOM 751 C CA . VAL A 1 99 ? 9.873 -4.184 -19.261 1.00 95.62 99 VAL A CA 1
ATOM 752 C C . VAL A 1 99 ? 10.610 -4.545 -17.971 1.00 95.62 99 VAL A C 1
ATOM 754 O O . VAL A 1 99 ? 10.284 -5.561 -17.365 1.00 95.62 99 VAL A O 1
ATOM 757 N N . GLU A 1 100 ? 11.540 -3.707 -17.508 1.00 95.94 100 GLU A N 1
ATOM 758 C CA . GLU A 1 100 ? 12.229 -3.924 -16.230 1.00 95.94 100 GLU A CA 1
ATOM 759 C C . GLU A 1 100 ? 11.239 -3.829 -15.060 1.00 95.94 100 GLU A C 1
ATOM 761 O O . GLU A 1 100 ? 11.225 -4.690 -14.179 1.00 95.94 100 GLU A O 1
ATOM 766 N N . ALA A 1 101 ? 10.348 -2.831 -15.081 1.00 95.75 101 ALA A N 1
ATOM 767 C CA . ALA A 1 101 ? 9.283 -2.715 -14.087 1.00 95.75 101 ALA A CA 1
ATOM 768 C C . ALA A 1 101 ? 8.404 -3.979 -14.052 1.00 95.75 101 ALA A C 1
ATOM 770 O O . ALA A 1 101 ? 8.184 -4.551 -12.985 1.00 95.75 101 ALA A O 1
ATOM 771 N N . LEU A 1 102 ? 7.978 -4.473 -15.222 1.00 95.44 102 LEU A N 1
ATOM 772 C CA . LEU A 1 102 ? 7.195 -5.705 -15.339 1.00 95.44 102 LEU A CA 1
ATOM 773 C C . LEU A 1 102 ? 7.953 -6.929 -14.803 1.00 95.44 102 LEU A C 1
ATOM 775 O O . LEU A 1 102 ? 7.366 -7.755 -14.108 1.00 95.44 102 LEU A O 1
ATOM 779 N N . GLN A 1 103 ? 9.252 -7.049 -15.084 1.00 96.44 103 GLN A N 1
ATOM 780 C CA . GLN A 1 103 ? 10.078 -8.138 -14.556 1.00 96.44 103 GLN A CA 1
ATOM 781 C C . GLN A 1 103 ? 10.118 -8.121 -13.025 1.00 96.44 103 GLN A C 1
ATOM 783 O O . GLN A 1 103 ? 9.917 -9.171 -12.410 1.00 96.44 103 GLN A O 1
ATOM 788 N N . LYS A 1 104 ? 10.293 -6.945 -12.402 1.00 96.56 104 LYS A N 1
ATOM 789 C CA . LYS A 1 104 ? 10.244 -6.806 -10.936 1.00 96.56 104 LYS A CA 1
ATOM 790 C C . LYS A 1 104 ? 8.885 -7.221 -10.372 1.00 96.56 104 LYS A C 1
ATOM 792 O O . LYS A 1 104 ? 8.848 -7.960 -9.392 1.00 96.56 104 LYS A O 1
ATOM 797 N N . MET A 1 105 ? 7.786 -6.826 -11.020 1.00 96.25 105 MET A N 1
ATOM 798 C CA . MET A 1 105 ? 6.426 -7.220 -10.621 1.00 96.25 105 MET A CA 1
ATOM 799 C C . MET A 1 105 ? 6.219 -8.740 -10.677 1.00 96.25 105 MET A C 1
ATOM 801 O O . MET A 1 105 ? 5.701 -9.330 -9.728 1.00 96.25 105 MET A O 1
ATOM 805 N N . VAL A 1 106 ? 6.658 -9.395 -11.759 1.00 97.31 106 VAL A N 1
ATOM 806 C CA . VAL A 1 106 ? 6.533 -10.854 -11.935 1.00 97.31 106 VAL A CA 1
ATOM 807 C C . VAL A 1 106 ? 7.376 -11.609 -10.908 1.00 97.31 106 VAL A C 1
ATOM 809 O O . VAL A 1 106 ? 6.870 -12.520 -10.251 1.00 97.31 106 VAL A O 1
ATOM 812 N N . GLN A 1 107 ? 8.641 -11.222 -10.733 1.00 96.44 107 GLN A N 1
ATOM 813 C CA . GLN A 1 107 ? 9.557 -11.872 -9.790 1.00 96.44 107 GLN A CA 1
ATOM 814 C C . GLN A 1 107 ? 9.112 -11.673 -8.337 1.00 96.44 107 GLN A C 1
ATOM 816 O O . GLN A 1 107 ? 9.094 -12.625 -7.557 1.00 96.44 107 GLN A O 1
ATOM 821 N N . GLY A 1 108 ? 8.702 -10.451 -7.985 1.00 93.88 108 GLY A N 1
ATOM 822 C CA . GLY A 1 108 ? 8.221 -10.103 -6.650 1.00 93.88 108 GLY A CA 1
ATOM 823 C C . GLY A 1 108 ? 6.772 -10.504 -6.370 1.00 93.88 108 GLY A C 1
ATOM 824 O O . GLY A 1 108 ? 6.320 -10.386 -5.232 1.00 93.88 108 GLY A O 1
ATOM 825 N N . LYS A 1 109 ? 6.043 -11.004 -7.378 1.00 94.81 109 LYS A N 1
ATOM 826 C CA . LYS A 1 109 ? 4.640 -11.447 -7.287 1.00 94.81 109 LYS A CA 1
ATOM 827 C C . LYS A 1 109 ? 3.696 -10.360 -6.752 1.00 94.81 109 LYS A C 1
ATOM 829 O O . LYS A 1 109 ? 2.785 -10.648 -5.969 1.00 94.81 109 LYS A O 1
ATOM 834 N N . PHE A 1 110 ? 3.897 -9.122 -7.194 1.00 94.00 110 PHE A N 1
ATOM 835 C CA . PHE A 1 110 ? 3.070 -7.966 -6.841 1.00 94.00 110 PHE A CA 1
ATOM 836 C C . PHE A 1 110 ? 2.495 -7.278 -8.086 1.00 94.00 110 PHE A C 1
ATOM 838 O O . PHE A 1 110 ? 2.903 -7.552 -9.213 1.00 94.00 110 PHE A O 1
ATOM 845 N N . ARG A 1 111 ? 1.484 -6.427 -7.876 1.00 91.94 111 ARG A N 1
ATOM 846 C CA . ARG A 1 111 ? 0.708 -5.770 -8.945 1.00 91.94 111 ARG A CA 1
ATOM 847 C C . ARG A 1 111 ? 0.743 -4.240 -8.899 1.00 91.94 111 ARG A C 1
ATOM 849 O O . ARG A 1 111 ? 0.262 -3.620 -9.842 1.00 91.94 111 ARG A O 1
ATOM 856 N N . HIS A 1 112 ? 1.310 -3.669 -7.840 1.00 90.88 112 HIS A N 1
ATOM 857 C CA . HIS A 1 112 ? 1.447 -2.232 -7.605 1.00 90.88 112 HIS A CA 1
ATOM 858 C C . HIS A 1 112 ? 2.913 -1.870 -7.440 1.00 90.88 112 HIS A C 1
ATOM 860 O O . HIS A 1 112 ? 3.645 -2.733 -6.905 1.00 90.88 112 HIS A O 1
#

Secondary structure (DSSP, 8-state):
-------------BGGGG-PPPPPEEETTSBHHHHHHHHHHHT-SEEEEE-TTS-EEEEEEHHHIIIIIGGGT--TTT-BGGGTSEES-----TTSBHHHHHHHHHHHT---